Protein AF-A0AAW5EAL8-F1 (afdb_monomer)

Mean predicted aligned error: 4.99 Å

Sequence (112 aa):
MLTNDKNKEAALKYIHFVTGEANAYVPQYTGYMTSNLLANAKLKDFYNKNPNYTIAPSQIELMGNWPSFPGDNALKATNTLWNYAEKLLMGTSTNYEEIAKQAQEEINALLP

pLDDT: mean 93.59, std 4.84, range [61.31, 98.19]

Secondary structure (DSSP, 8-state):
---SHHHHHHHHHHHHHHHTGGGGHHHHHHSPPPS-HHHHHTTHHHHHH-GGGGHHHHTGGG--PPP---STTHHHHHHHHHHHHHHHHTTS---HHHHHHHHHHHHHTT--

Structure (mmCIF, N/CA/C/O backbone):
data_AF-A0AAW5EAL8-F1
#
_entry.id   AF-A0AAW5EAL8-F1
#
loop_
_atom_site.group_PDB
_atom_site.id
_atom_site.type_symbol
_atom_site.label_atom_id
_atom_site.label_alt_id
_atom_site.label_comp_id
_atom_site.label_asym_id
_atom_site.label_entity_id
_atom_site.label_seq_id
_atom_site.pdbx_PDB_ins_code
_atom_site.Cartn_x
_atom_site.Cartn_y
_atom_site.Cartn_z
_atom_site.occupancy
_atom_site.B_iso_or_equiv
_atom_site.auth_seq_id
_atom_site.auth_comp_id
_atom_site.auth_asym_id
_atom_site.auth_atom_id
_atom_site.pdbx_PDB_model_num
ATOM 1 N N . MET A 1 1 ? 20.956 8.504 -1.300 1.00 61.31 1 MET A N 1
ATOM 2 C CA . MET A 1 1 ? 20.554 8.052 -2.654 1.00 61.31 1 MET A CA 1
ATOM 3 C C . MET A 1 1 ? 20.094 9.190 -3.568 1.00 61.31 1 MET A C 1
ATOM 5 O O . MET A 1 1 ? 20.458 9.161 -4.731 1.00 61.31 1 MET A O 1
ATOM 9 N N . LEU A 1 2 ? 19.389 10.222 -3.081 1.00 84.00 2 LEU A N 1
ATOM 10 C CA . LEU A 1 2 ? 18.917 11.363 -3.897 1.00 84.00 2 LEU A CA 1
ATOM 11 C C . LEU A 1 2 ? 19.639 12.685 -3.562 1.00 84.00 2 LEU A C 1
ATOM 13 O O . LEU A 1 2 ? 19.026 13.738 -3.424 1.00 84.00 2 LEU A O 1
ATOM 17 N N . THR A 1 3 ? 20.954 12.616 -3.358 1.00 86.38 3 THR A N 1
ATOM 18 C CA . THR A 1 3 ? 21.751 13.680 -2.718 1.00 86.38 3 THR A CA 1
ATOM 19 C C . THR A 1 3 ? 22.145 14.842 -3.637 1.00 86.38 3 THR A C 1
ATOM 21 O O . THR A 1 3 ? 22.726 15.808 -3.157 1.00 86.38 3 THR A O 1
ATOM 24 N N . ASN A 1 4 ? 21.847 14.775 -4.938 1.00 93.56 4 ASN A N 1
ATOM 25 C CA . ASN A 1 4 ? 22.027 15.874 -5.893 1.00 93.56 4 ASN A CA 1
ATOM 26 C C . ASN A 1 4 ? 20.990 15.784 -7.027 1.00 93.56 4 ASN A C 1
ATOM 28 O O . ASN A 1 4 ? 20.319 14.759 -7.176 1.00 93.56 4 ASN A O 1
ATOM 32 N N . ASP A 1 5 ? 20.866 16.844 -7.826 1.00 96.31 5 ASP A N 1
ATOM 33 C CA . ASP A 1 5 ? 19.813 16.937 -8.845 1.00 96.31 5 ASP A CA 1
ATOM 34 C C . ASP A 1 5 ? 19.994 15.933 -9.984 1.00 96.31 5 ASP A C 1
ATOM 36 O O . ASP A 1 5 ? 19.028 15.290 -10.385 1.00 96.31 5 ASP A O 1
ATOM 40 N N . LYS A 1 6 ? 21.236 15.661 -10.400 1.00 95.94 6 LYS A N 1
ATOM 41 C CA . LYS A 1 6 ? 21.534 14.605 -11.380 1.00 95.94 6 LYS A CA 1
ATOM 42 C C . LYS A 1 6 ? 21.009 13.236 -10.924 1.00 95.94 6 LYS A C 1
ATOM 44 O O . LYS A 1 6 ? 20.435 12.493 -11.719 1.00 95.94 6 LYS A O 1
ATOM 49 N N . ASN A 1 7 ? 21.179 12.902 -9.646 1.00 95.88 7 ASN A N 1
ATOM 50 C CA . ASN A 1 7 ? 20.688 11.651 -9.073 1.00 95.88 7 ASN A CA 1
ATOM 51 C C . ASN A 1 7 ? 19.154 11.635 -8.990 1.00 95.88 7 ASN A C 1
ATOM 53 O O . ASN A 1 7 ? 18.551 10.598 -9.263 1.00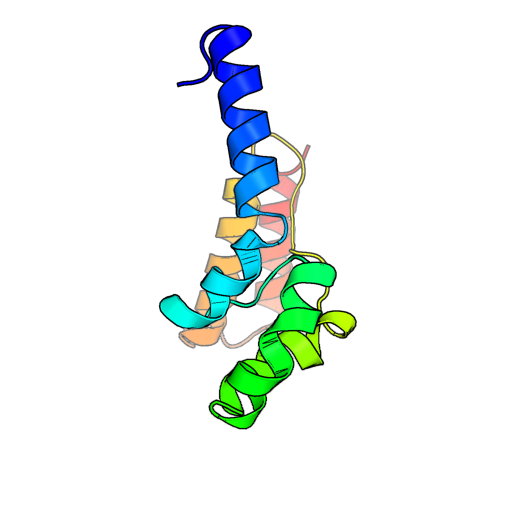 95.88 7 ASN A O 1
ATOM 57 N N . LYS A 1 8 ? 18.517 12.766 -8.655 1.00 95.75 8 LYS A N 1
ATOM 58 C CA . LYS A 1 8 ? 17.048 12.892 -8.649 1.00 95.75 8 LYS A CA 1
ATOM 59 C C . LYS A 1 8 ? 16.460 12.706 -10.047 1.00 95.75 8 LYS A C 1
ATOM 61 O O . LYS A 1 8 ? 15.513 11.943 -10.207 1.00 95.75 8 LYS A O 1
ATOM 66 N N . GLU A 1 9 ? 17.043 13.343 -11.059 1.00 96.50 9 GLU A N 1
ATOM 67 C CA . GLU A 1 9 ? 16.601 13.212 -12.451 1.00 96.50 9 GLU A CA 1
ATOM 68 C C . GLU A 1 9 ? 16.743 11.781 -12.968 1.00 96.50 9 GLU A C 1
ATOM 70 O O . GLU A 1 9 ? 15.831 11.255 -13.606 1.00 96.50 9 GLU A O 1
ATOM 75 N N . ALA A 1 10 ? 17.876 11.132 -12.685 1.00 96.44 10 ALA A N 1
ATOM 76 C CA . ALA A 1 10 ? 18.091 9.741 -13.066 1.00 96.44 10 ALA A CA 1
ATOM 77 C C . ALA A 1 10 ? 17.078 8.808 -12.384 1.00 96.44 10 ALA A C 1
ATOM 79 O O . ALA A 1 10 ? 16.490 7.953 -13.047 1.00 96.44 10 ALA A O 1
ATOM 80 N N . ALA A 1 11 ? 16.825 9.010 -11.087 1.00 96.75 11 ALA A N 1
ATOM 81 C CA . ALA A 1 11 ? 15.820 8.250 -10.354 1.00 96.75 11 ALA A CA 1
ATOM 82 C C . ALA A 1 11 ? 14.414 8.457 -10.937 1.00 96.75 11 ALA A C 1
ATOM 84 O O . ALA A 1 11 ? 13.698 7.482 -11.146 1.00 96.75 11 ALA A O 1
ATOM 85 N N . LEU A 1 12 ? 14.037 9.695 -11.270 1.00 95.50 12 LEU A N 1
ATOM 86 C CA . LEU A 1 12 ? 12.730 9.994 -11.854 1.00 95.50 12 LEU A CA 1
ATOM 87 C C . LEU A 1 12 ? 12.561 9.352 -13.239 1.00 95.50 12 LEU A C 1
ATOM 89 O O . LEU A 1 12 ? 11.530 8.736 -13.506 1.00 95.50 12 LEU A O 1
ATOM 93 N N . LYS A 1 13 ? 13.587 9.421 -14.097 1.00 96.44 13 LYS A N 1
ATOM 94 C CA . LYS A 1 13 ? 13.591 8.735 -15.403 1.00 96.44 13 LYS A CA 1
ATOM 95 C C . LYS A 1 13 ? 13.412 7.228 -15.245 1.00 96.44 13 LYS A C 1
ATOM 97 O O . LYS A 1 13 ? 12.624 6.628 -15.972 1.00 96.44 13 LYS A O 1
ATOM 102 N N . TYR A 1 14 ? 14.114 6.629 -14.286 1.00 95.81 14 TYR A N 1
ATOM 103 C CA . TYR A 1 14 ? 13.980 5.207 -14.002 1.00 95.81 14 TYR A CA 1
ATOM 104 C C . TYR A 1 14 ? 12.574 4.856 -13.505 1.00 95.81 14 TYR A C 1
ATOM 106 O O . TYR A 1 14 ? 11.972 3.924 -14.030 1.00 95.81 14 TYR A O 1
ATOM 114 N N . ILE A 1 15 ? 12.022 5.632 -12.563 1.00 95.75 15 ILE A N 1
ATOM 115 C CA . ILE A 1 15 ? 10.656 5.443 -12.059 1.00 95.75 15 ILE A CA 1
ATOM 116 C C . ILE A 1 15 ? 9.658 5.498 -13.217 1.00 95.75 15 ILE A C 1
ATOM 118 O O . ILE A 1 15 ? 8.902 4.548 -13.381 1.00 95.75 15 ILE A O 1
ATOM 122 N N . HIS A 1 16 ? 9.698 6.534 -14.062 1.00 94.44 16 HIS A N 1
ATOM 123 C CA . HIS A 1 16 ? 8.808 6.638 -15.225 1.00 94.44 16 HIS A CA 1
ATOM 124 C C . HIS A 1 16 ? 8.942 5.466 -16.193 1.00 94.44 16 HIS A C 1
ATOM 126 O O . HIS A 1 16 ? 7.947 5.024 -16.761 1.00 94.44 16 HIS A O 1
ATOM 132 N N . PHE A 1 17 ? 10.158 4.959 -16.392 1.00 94.44 17 PHE A N 1
ATOM 133 C CA . PHE A 1 17 ? 10.369 3.794 -17.235 1.00 94.44 17 PHE A CA 1
ATOM 134 C C . PHE A 1 17 ? 9.692 2.547 -16.645 1.00 94.44 17 PHE A C 1
ATOM 136 O O . PHE A 1 17 ? 8.892 1.909 -17.331 1.00 94.44 17 PHE A O 1
ATOM 143 N N . VAL A 1 18 ? 9.948 2.223 -15.370 1.00 94.75 18 VAL A N 1
ATOM 144 C CA . VAL A 1 18 ? 9.419 0.997 -14.736 1.00 94.75 18 VAL A CA 1
ATOM 145 C C . VAL A 1 18 ? 7.926 1.069 -14.396 1.00 94.75 18 VAL A C 1
ATOM 147 O O . VAL A 1 18 ? 7.270 0.029 -14.306 1.00 94.75 18 VAL A O 1
ATOM 150 N N . THR A 1 19 ? 7.367 2.271 -14.233 1.00 94.81 19 THR A N 1
ATOM 151 C CA . THR A 1 19 ? 5.918 2.496 -14.059 1.00 94.81 19 THR A CA 1
ATOM 152 C C . THR A 1 19 ? 5.192 2.800 -15.373 1.00 94.81 19 THR A C 1
ATOM 154 O O . THR A 1 19 ? 3.969 2.937 -15.385 1.00 94.81 19 THR A O 1
ATOM 157 N N . GLY A 1 20 ? 5.923 2.887 -16.488 1.00 94.19 20 GLY A N 1
ATOM 158 C CA . GLY A 1 20 ? 5.388 2.988 -17.842 1.00 94.19 20 GLY A CA 1
ATOM 159 C C . GLY A 1 20 ? 4.997 1.623 -18.408 1.00 94.19 20 GLY A C 1
ATOM 160 O O . GLY A 1 20 ? 4.474 0.756 -17.712 1.00 94.19 20 GLY A O 1
ATOM 161 N N . GLU A 1 21 ? 5.282 1.390 -19.687 1.00 90.69 21 GLU A N 1
ATOM 162 C CA . GLU A 1 21 ? 4.942 0.119 -20.341 1.00 90.69 21 GLU A CA 1
ATOM 163 C C . GLU A 1 21 ? 5.658 -1.097 -19.736 1.00 90.69 21 GLU A C 1
ATOM 165 O O . GLU A 1 21 ? 5.108 -2.199 -19.739 1.00 90.69 21 GLU A O 1
ATOM 170 N N . ALA A 1 22 ? 6.860 -0.901 -19.178 1.00 93.81 22 ALA A N 1
ATOM 171 C CA . ALA A 1 22 ? 7.609 -1.962 -18.507 1.00 93.81 22 ALA A CA 1
ATOM 172 C C . ALA A 1 22 ? 6.878 -2.502 -17.265 1.00 93.81 22 ALA A C 1
ATOM 174 O O . ALA A 1 22 ? 7.179 -3.603 -16.804 1.00 93.81 22 ALA A O 1
ATOM 175 N N . ASN A 1 23 ? 5.868 -1.787 -16.758 1.00 95.94 23 ASN A N 1
ATOM 176 C CA . ASN A 1 23 ? 5.061 -2.247 -15.636 1.00 95.94 23 ASN A CA 1
ATOM 177 C C . ASN A 1 23 ? 4.278 -3.537 -15.948 1.00 95.94 23 ASN A C 1
ATOM 179 O O . ASN A 1 23 ? 3.906 -4.257 -15.027 1.00 95.94 23 ASN A O 1
ATOM 183 N N . ALA A 1 24 ? 4.117 -3.905 -17.228 1.00 95.12 24 ALA A N 1
ATOM 184 C CA . ALA A 1 24 ? 3.506 -5.174 -17.632 1.00 95.12 24 ALA A CA 1
ATOM 185 C C . ALA A 1 24 ? 4.280 -6.399 -17.107 1.00 95.12 24 ALA A C 1
ATOM 187 O O . ALA A 1 24 ? 3.701 -7.472 -16.949 1.00 95.12 24 ALA A O 1
ATOM 188 N N . TYR A 1 25 ? 5.571 -6.262 -16.796 1.00 95.38 25 TYR A N 1
ATOM 189 C CA . TYR A 1 25 ? 6.341 -7.354 -16.203 1.00 95.38 25 TYR A CA 1
ATOM 190 C C . TYR A 1 25 ? 5.974 -7.622 -14.737 1.00 95.38 25 TYR A C 1
ATOM 192 O O . TYR A 1 25 ? 6.133 -8.748 -14.272 1.00 95.38 25 TYR A O 1
ATOM 200 N N . VAL A 1 26 ? 5.435 -6.639 -14.008 1.00 95.06 26 VAL A N 1
ATOM 201 C CA . VAL A 1 26 ? 5.091 -6.787 -12.583 1.00 95.06 26 VAL A CA 1
ATOM 202 C C . VAL A 1 26 ? 4.149 -7.976 -12.333 1.00 95.06 26 VAL A C 1
ATOM 204 O O . VAL A 1 26 ? 4.539 -8.876 -11.581 1.00 95.06 26 VAL A O 1
ATOM 207 N N . PRO A 1 27 ? 2.970 -8.070 -12.978 1.00 94.19 27 PRO A N 1
ATOM 208 C CA . PRO A 1 27 ? 2.083 -9.215 -12.777 1.00 94.19 27 PRO A CA 1
ATOM 209 C C . PRO A 1 27 ? 2.676 -10.537 -13.241 1.00 94.19 27 PRO A C 1
ATOM 211 O O . PRO A 1 27 ? 2.393 -11.566 -12.641 1.00 94.19 27 PRO A O 1
ATOM 214 N N . GLN A 1 28 ? 3.549 -10.528 -14.244 1.00 93.81 28 GLN A N 1
ATOM 215 C CA . GLN A 1 28 ? 4.131 -11.755 -14.786 1.00 93.81 28 GLN A CA 1
ATOM 216 C C . GLN A 1 28 ? 5.119 -12.428 -13.825 1.00 93.81 28 GLN A C 1
ATOM 218 O O . GLN A 1 28 ? 5.289 -13.643 -13.893 1.00 93.81 28 GLN A O 1
ATOM 223 N N . TYR A 1 29 ? 5.746 -11.662 -12.925 1.00 94.44 29 TYR A N 1
ATOM 224 C CA . TYR A 1 29 ? 6.812 -12.171 -12.054 1.00 94.44 29 TYR A CA 1
ATOM 225 C C . TYR A 1 29 ? 6.521 -12.099 -10.555 1.00 94.44 29 TYR A C 1
ATOM 227 O O . TYR A 1 29 ? 7.255 -12.709 -9.782 1.00 94.44 29 TYR A O 1
ATOM 235 N N . THR A 1 30 ? 5.499 -11.356 -10.118 1.00 92.31 30 THR A N 1
ATOM 236 C CA . THR A 1 30 ? 5.354 -11.036 -8.684 1.00 92.31 30 THR A CA 1
ATOM 237 C C . THR A 1 30 ? 4.008 -11.404 -8.066 1.00 92.31 30 THR A C 1
ATOM 239 O O . THR A 1 30 ? 3.916 -11.470 -6.846 1.00 92.31 30 THR A O 1
ATOM 242 N N . GLY A 1 31 ? 2.957 -11.616 -8.865 1.00 86.69 31 GLY A N 1
ATOM 243 C CA . GLY A 1 31 ? 1.591 -11.725 -8.333 1.00 86.69 31 GLY A CA 1
ATOM 244 C C . GLY A 1 31 ? 0.894 -10.380 -8.091 1.00 86.69 31 GLY A C 1
ATOM 245 O O . GLY A 1 31 ? -0.323 -10.366 -7.931 1.00 86.69 31 GLY A O 1
ATOM 246 N N . TYR A 1 32 ? 1.616 -9.252 -8.111 1.00 91.75 32 TYR A N 1
ATOM 247 C CA . TYR A 1 32 ? 1.009 -7.920 -8.015 1.00 91.75 32 TYR A CA 1
ATOM 248 C C . TYR A 1 32 ? 0.32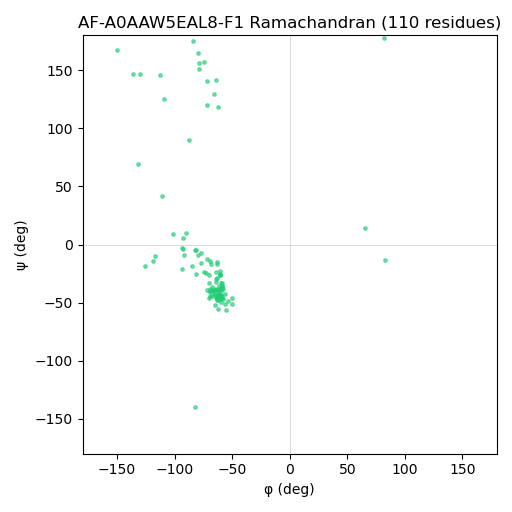4 -7.503 -9.319 1.00 91.75 32 TYR A C 1
ATOM 250 O O . TYR A 1 32 ? 0.672 -7.963 -10.400 1.00 91.75 32 TYR A O 1
ATOM 258 N N . MET A 1 33 ? -0.631 -6.578 -9.236 1.00 92.19 33 MET A N 1
ATOM 259 C CA . MET A 1 33 ? -1.231 -5.954 -10.417 1.00 92.19 33 MET A CA 1
ATOM 260 C C . MET A 1 33 ? -0.334 -4.857 -11.007 1.00 92.19 33 MET A C 1
ATOM 262 O O . MET A 1 33 ? 0.478 -4.249 -10.312 1.00 92.19 33 MET A O 1
ATOM 266 N N . THR A 1 34 ? -0.515 -4.581 -12.298 1.00 92.06 34 THR A N 1
ATOM 267 C CA . THR A 1 34 ? 0.039 -3.375 -12.930 1.00 92.06 34 THR A CA 1
ATOM 268 C C . THR A 1 34 ? -0.728 -2.143 -12.454 1.00 92.06 34 THR A C 1
ATOM 270 O O . THR A 1 34 ? -1.953 -2.178 -12.340 1.00 92.06 34 THR A O 1
ATOM 273 N N . SER A 1 35 ? -0.018 -1.043 -12.209 1.00 85.81 35 SER A N 1
ATOM 274 C CA . SER A 1 35 ? -0.617 0.264 -11.900 1.00 85.81 35 SER A CA 1
ATOM 275 C C . SER A 1 35 ? -0.810 1.138 -13.144 1.00 85.81 35 SER A C 1
ATOM 277 O O . SER A 1 35 ? -1.369 2.230 -13.058 1.00 85.81 35 SER A O 1
ATOM 279 N N 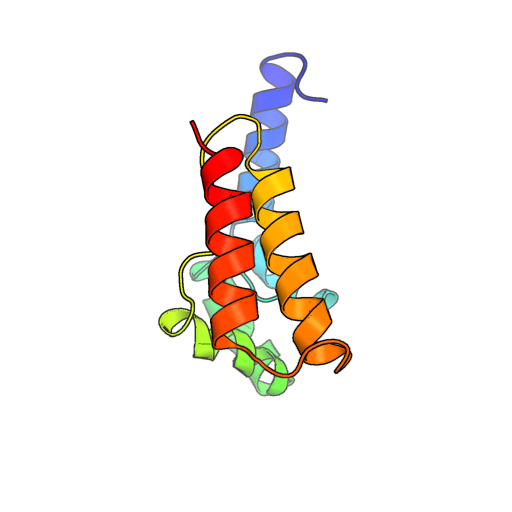. ASN A 1 36 ? -0.359 0.673 -14.313 1.00 92.25 36 ASN A N 1
ATOM 280 C CA . ASN A 1 36 ? -0.419 1.416 -15.567 1.00 92.25 36 ASN A CA 1
ATOM 281 C C . ASN A 1 36 ? -1.456 0.819 -16.535 1.00 92.25 36 ASN A C 1
ATOM 283 O O . ASN A 1 36 ? -1.372 -0.358 -16.897 1.00 92.25 36 ASN A O 1
ATOM 287 N N . LEU A 1 37 ? -2.401 1.648 -16.998 1.00 88.19 37 LEU A N 1
ATOM 288 C CA . LEU A 1 37 ? -3.466 1.250 -17.932 1.00 88.19 37 LEU A CA 1
ATOM 289 C C . LEU A 1 37 ? -2.931 0.766 -19.291 1.00 88.19 37 LEU A C 1
ATOM 291 O O . LEU A 1 37 ? -3.427 -0.224 -19.829 1.00 88.19 37 LEU A O 1
ATOM 295 N N . LEU A 1 38 ? -1.903 1.423 -19.839 1.00 91.19 38 LEU A N 1
ATOM 296 C CA . LEU A 1 38 ? -1.299 1.038 -21.122 1.00 91.19 38 LEU A CA 1
ATOM 297 C C . LEU A 1 38 ? -0.555 -0.293 -21.004 1.00 91.19 38 LEU A C 1
ATOM 299 O O . LEU A 1 38 ? -0.644 -1.137 -21.894 1.00 91.19 38 LEU A O 1
ATOM 303 N N . ALA A 1 39 ? 0.144 -0.505 -19.888 1.00 93.88 39 ALA A N 1
ATOM 304 C CA . ALA A 1 39 ? 0.781 -1.783 -19.601 1.00 93.88 39 ALA A CA 1
ATOM 305 C C . ALA A 1 39 ? -0.258 -2.903 -19.423 1.00 93.88 39 ALA A C 1
ATOM 307 O O . ALA A 1 39 ? -0.065 -4.002 -19.940 1.00 93.88 39 ALA A O 1
ATOM 308 N N . ASN A 1 40 ? -1.388 -2.609 -18.769 1.00 91.50 40 ASN A N 1
ATOM 309 C CA . ASN A 1 40 ? -2.481 -3.561 -18.577 1.00 91.50 40 ASN A CA 1
ATOM 310 C C . ASN A 1 40 ? -3.068 -4.064 -19.903 1.00 91.50 40 ASN A C 1
ATOM 312 O O . ASN A 1 40 ? -3.314 -5.258 -20.061 1.00 91.50 40 ASN A O 1
ATOM 316 N N . ALA A 1 41 ? -3.219 -3.180 -20.894 1.00 89.88 41 ALA A N 1
ATOM 317 C CA . ALA A 1 41 ? -3.718 -3.554 -22.218 1.00 89.88 41 ALA A CA 1
ATOM 318 C C . ALA A 1 41 ? -2.832 -4.600 -22.930 1.00 89.88 41 ALA A C 1
ATOM 320 O O . ALA A 1 41 ? -3.331 -5.384 -23.739 1.00 89.88 41 ALA A O 1
ATOM 321 N N . LYS A 1 42 ? -1.533 -4.665 -22.599 1.00 93.38 42 LYS A N 1
ATOM 322 C CA . LYS A 1 42 ? -0.582 -5.643 -23.161 1.00 93.38 42 LYS A CA 1
ATOM 323 C C . LYS A 1 42 ? -0.671 -7.028 -22.511 1.00 93.38 42 LYS A C 1
ATOM 325 O O . LYS A 1 42 ? -0.058 -7.969 -23.006 1.00 93.38 42 LYS A O 1
ATOM 330 N N . LEU A 1 43 ? -1.430 -7.177 -21.424 1.00 94.25 43 LEU A N 1
ATOM 331 C CA . LEU A 1 43 ? -1.490 -8.409 -20.630 1.00 94.25 43 LEU A CA 1
ATOM 332 C C . LEU A 1 43 ? -2.601 -9.374 -21.043 1.00 94.25 43 LEU A C 1
ATOM 334 O O . LEU A 1 43 ? -2.765 -10.408 -20.402 1.00 94.25 43 LEU A O 1
ATOM 338 N N . LYS A 1 44 ? -3.337 -9.093 -22.124 1.00 94.12 44 LYS A N 1
ATOM 339 C CA . LYS A 1 44 ? -4.462 -9.928 -22.575 1.00 94.12 44 LYS A CA 1
ATOM 340 C C . LYS A 1 44 ? -4.103 -11.417 -22.670 1.00 94.12 44 LYS A C 1
ATOM 342 O O . LYS A 1 44 ? -4.787 -12.252 -22.086 1.00 94.12 44 LYS A O 1
ATOM 347 N N . ASP A 1 45 ? -3.010 -11.752 -23.350 1.00 96.69 45 ASP A N 1
ATOM 348 C CA . ASP A 1 45 ? -2.599 -13.151 -23.520 1.00 96.69 45 ASP A CA 1
ATOM 349 C C . ASP A 1 45 ? -2.089 -13.777 -22.219 1.00 96.69 45 ASP A C 1
ATOM 351 O O . ASP A 1 45 ? -2.304 -14.966 -21.977 1.00 96.69 45 ASP A O 1
ATOM 355 N N . PHE A 1 46 ? -1.441 -12.979 -21.365 1.00 96.12 46 PHE A N 1
ATOM 356 C CA . PHE A 1 46 ? -1.016 -13.417 -20.039 1.00 96.12 46 PHE A CA 1
ATOM 357 C C . PHE A 1 46 ? -2.228 -13.772 -19.171 1.00 96.12 46 PHE A C 1
ATOM 359 O O . PHE A 1 46 ? -2.251 -14.845 -18.574 1.00 96.12 46 PHE A O 1
ATOM 366 N N . TYR A 1 47 ? -3.257 -12.930 -19.165 1.00 96.00 47 TYR A N 1
ATOM 367 C CA . TYR A 1 47 ? -4.491 -13.155 -18.419 1.00 96.00 47 TYR A CA 1
ATOM 368 C C . TYR A 1 47 ? -5.306 -14.332 -18.944 1.00 96.00 47 TYR A C 1
ATOM 370 O O . TYR A 1 47 ? -5.785 -15.132 -18.146 1.00 96.00 47 TYR A O 1
ATOM 378 N N . ASN A 1 48 ? -5.387 -14.513 -20.264 1.00 96.44 48 ASN A N 1
ATOM 379 C CA . ASN A 1 48 ? -6.050 -15.682 -20.850 1.00 96.44 48 ASN A CA 1
ATOM 380 C C . ASN A 1 48 ? -5.410 -17.002 -20.391 1.00 96.44 48 ASN A C 1
ATOM 382 O O . ASN A 1 48 ? -6.109 -17.993 -20.192 1.00 96.44 48 ASN A O 1
ATOM 386 N N . LYS A 1 49 ? -4.083 -17.020 -20.215 1.00 97.62 49 LYS A N 1
ATOM 387 C CA . LYS A 1 49 ? -3.343 -18.188 -19.708 1.00 97.62 49 LYS A CA 1
ATOM 388 C C . LYS A 1 49 ? -3.383 -18.305 -18.183 1.00 97.62 49 LYS A C 1
ATOM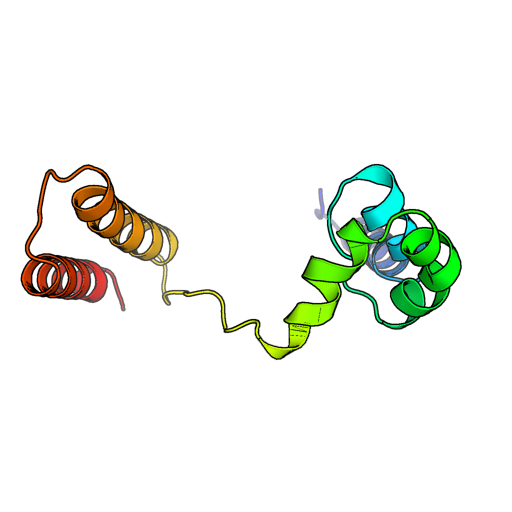 390 O O . LYS A 1 49 ? -3.233 -19.404 -17.663 1.00 97.62 49 LYS A O 1
ATOM 395 N N . ASN A 1 50 ? -3.569 -17.189 -17.478 1.00 96.25 50 ASN A N 1
ATOM 396 C CA . ASN A 1 50 ? -3.492 -17.095 -16.023 1.00 96.25 50 ASN A CA 1
ATOM 397 C C . ASN A 1 50 ? -4.709 -16.330 -15.466 1.00 96.25 50 ASN A C 1
ATOM 399 O O . ASN A 1 50 ? -4.557 -15.210 -14.969 1.00 96.25 50 ASN A O 1
ATOM 403 N N . PRO A 1 51 ? -5.922 -16.910 -15.523 1.00 95.00 51 PRO A N 1
ATOM 404 C CA . PRO A 1 51 ? -7.158 -16.192 -15.200 1.00 95.00 51 PRO A CA 1
ATOM 405 C C . PRO A 1 51 ? -7.206 -15.667 -13.757 1.00 95.00 51 PRO A C 1
ATOM 407 O O . PRO A 1 51 ? -7.810 -14.634 -13.504 1.00 95.00 51 PRO A O 1
ATOM 410 N N . ASN A 1 52 ? -6.500 -16.286 -12.806 1.00 94.56 52 ASN A N 1
ATOM 411 C CA . ASN A 1 52 ? -6.437 -15.780 -11.427 1.00 94.56 52 ASN A CA 1
ATOM 412 C C . ASN A 1 52 ? -5.833 -14.366 -11.329 1.00 94.56 52 ASN A C 1
ATOM 414 O O . ASN A 1 52 ? -6.160 -13.621 -10.407 1.00 94.56 52 ASN A O 1
ATOM 418 N N . TYR A 1 53 ? -4.999 -13.961 -12.291 1.00 94.44 53 TYR A N 1
ATOM 419 C CA . TYR A 1 53 ? -4.382 -12.634 -12.309 1.00 94.44 53 TYR A CA 1
ATOM 420 C C . TYR A 1 53 ? -5.339 -11.524 -12.765 1.00 94.44 53 TYR A C 1
ATOM 422 O O . TYR A 1 53 ? -4.978 -10.351 -12.676 1.00 94.44 53 TYR A O 1
ATOM 430 N N . THR A 1 54 ? -6.553 -11.851 -13.227 1.00 92.00 54 THR A N 1
ATOM 431 C CA . THR A 1 54 ? -7.563 -10.840 -13.581 1.00 92.00 54 THR A CA 1
ATOM 432 C C . THR A 1 54 ? -8.383 -10.378 -12.386 1.00 92.00 54 THR A C 1
ATOM 434 O O . THR A 1 54 ? -9.003 -9.320 -12.462 1.00 92.00 54 THR A O 1
ATOM 437 N N . ILE A 1 55 ? -8.394 -11.144 -11.289 1.00 91.81 55 ILE A N 1
ATOM 438 C CA . ILE A 1 55 ? -9.273 -10.884 -10.144 1.00 91.81 55 ILE A CA 1
ATOM 439 C C . ILE A 1 55 ? -8.954 -9.530 -9.508 1.00 91.81 55 ILE A C 1
ATOM 441 O O . ILE A 1 55 ? -9.827 -8.668 -9.474 1.00 91.81 55 ILE A O 1
ATOM 445 N N . ALA A 1 56 ? -7.705 -9.294 -9.099 1.00 89.56 56 ALA A N 1
ATOM 446 C CA . ALA A 1 56 ? -7.327 -8.024 -8.476 1.00 89.56 56 ALA A CA 1
ATOM 447 C C . ALA A 1 56 ? -7.564 -6.804 -9.399 1.00 89.56 56 ALA A C 1
ATOM 449 O O . ALA A 1 56 ? -8.260 -5.884 -8.971 1.00 89.56 56 ALA A O 1
ATOM 450 N N . PRO A 1 57 ? -7.116 -6.788 -10.677 1.00 88.12 57 PRO A N 1
ATOM 451 C CA . PRO A 1 57 ? -7.429 -5.686 -11.592 1.00 88.12 57 PRO A CA 1
ATOM 452 C C . PRO A 1 57 ? -8.930 -5.451 -11.814 1.00 88.12 57 PRO A C 1
ATOM 454 O O . PRO A 1 57 ? -9.343 -4.307 -11.983 1.00 88.12 57 PRO A O 1
ATOM 457 N N . SER A 1 58 ? -9.759 -6.503 -11.801 1.00 89.06 58 SER A N 1
ATOM 458 C CA . SER A 1 58 ? -11.212 -6.365 -11.996 1.00 89.06 58 SER A CA 1
ATOM 459 C C . SER A 1 58 ? -11.925 -5.647 -10.846 1.00 89.06 58 SER A C 1
ATOM 461 O O . SER A 1 58 ? -13.047 -5.179 -11.020 1.00 89.06 58 SER A O 1
ATOM 463 N N . GLN A 1 59 ? -11.277 -5.539 -9.683 1.00 91.00 59 GLN A N 1
ATOM 464 C CA . GLN A 1 59 ? -11.826 -4.905 -8.485 1.00 91.00 59 GLN A CA 1
ATOM 465 C C . GLN A 1 59 ? -11.298 -3.483 -8.261 1.00 91.00 59 GLN A C 1
ATOM 467 O O . GLN A 1 59 ? -11.562 -2.910 -7.208 1.00 91.00 59 GLN A O 1
ATOM 472 N N . ILE A 1 60 ? -10.573 -2.894 -9.220 1.00 86.38 60 ILE A N 1
ATOM 473 C CA . ILE A 1 60 ? -9.953 -1.572 -9.036 1.00 86.38 60 ILE A CA 1
ATOM 474 C C . ILE A 1 60 ? -10.984 -0.478 -8.708 1.00 86.38 60 ILE A C 1
ATOM 476 O O . ILE A 1 60 ? -10.732 0.359 -7.850 1.00 86.38 60 ILE A O 1
ATOM 480 N N . GLU A 1 61 ? -12.183 -0.556 -9.292 1.00 88.12 61 GLU A N 1
ATOM 481 C CA . GLU A 1 61 ? -13.301 0.369 -9.034 1.00 88.12 61 GLU A CA 1
ATOM 482 C C . GLU A 1 61 ? -13.953 0.174 -7.651 1.00 88.12 61 GLU A C 1
ATOM 484 O O . GLU A 1 61 ? -14.743 1.006 -7.211 1.00 88.12 61 GLU A O 1
ATOM 489 N N . LEU A 1 62 ? -13.646 -0.926 -6.954 1.00 92.12 62 LEU A N 1
ATOM 490 C CA . LEU A 1 62 ? -14.106 -1.187 -5.585 1.00 92.12 62 LEU A CA 1
ATOM 491 C C . LEU A 1 62 ? -13.106 -0.692 -4.533 1.00 92.12 62 LEU A C 1
ATOM 493 O O . LEU A 1 62 ? -13.403 -0.736 -3.338 1.00 92.12 62 LEU A O 1
ATOM 497 N N . MET A 1 63 ? -11.907 -0.268 -4.945 1.00 87.25 63 MET A N 1
ATOM 498 C CA . MET A 1 63 ? -10.867 0.152 -4.014 1.00 87.25 63 MET A CA 1
ATOM 499 C C . MET A 1 63 ? -11.228 1.497 -3.376 1.00 87.25 63 MET A C 1
ATOM 501 O O . MET A 1 63 ? -11.382 2.510 -4.052 1.00 87.25 63 MET A O 1
ATOM 505 N N . GLY A 1 64 ? -11.340 1.502 -2.048 1.00 88.44 64 GLY A N 1
ATOM 506 C CA . GLY A 1 64 ? -11.482 2.71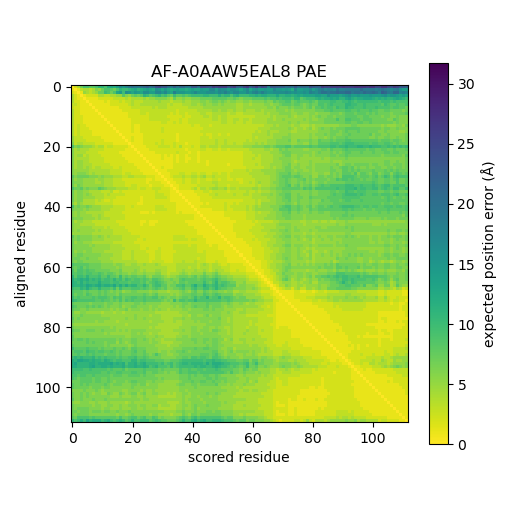9 -1.256 1.00 88.44 64 GLY A CA 1
ATOM 507 C C . GLY A 1 64 ? -10.139 3.383 -0.948 1.00 88.44 64 GLY A C 1
ATOM 508 O O . GLY A 1 64 ? -9.065 2.848 -1.230 1.00 88.44 64 GLY A O 1
ATOM 509 N N . ASN A 1 65 ? -10.203 4.551 -0.309 1.00 85.44 65 ASN A N 1
ATOM 510 C CA . ASN A 1 65 ? -9.009 5.227 0.186 1.00 85.44 65 ASN A CA 1
ATOM 511 C C . ASN A 1 65 ? -8.319 4.395 1.270 1.00 85.44 65 ASN A C 1
ATOM 513 O O . ASN A 1 65 ? -8.970 3.820 2.144 1.00 85.44 65 ASN A O 1
ATOM 517 N N . TRP A 1 66 ? -6.987 4.399 1.247 1.00 81.75 66 TRP A N 1
ATOM 518 C CA . TRP A 1 66 ? -6.209 3.861 2.352 1.00 81.75 66 TRP A CA 1
ATOM 519 C C . TRP A 1 66 ? -6.429 4.729 3.600 1.00 81.75 66 TRP A C 1
ATOM 521 O O . TRP A 1 66 ? -6.276 5.951 3.501 1.00 81.75 66 TRP A O 1
ATOM 531 N N . PRO A 1 67 ? -6.770 4.149 4.765 1.00 76.19 67 PRO A N 1
ATOM 532 C CA . PRO A 1 67 ? -6.940 4.924 5.986 1.00 76.19 67 PRO A CA 1
ATOM 533 C C . PRO A 1 67 ? -5.609 5.581 6.363 1.00 76.19 67 PRO A C 1
ATOM 535 O O . PRO A 1 67 ? -4.603 4.905 6.591 1.00 76.19 67 PRO A O 1
ATOM 538 N N . SER A 1 68 ? -5.597 6.911 6.394 1.00 88.62 68 SER A N 1
ATOM 539 C CA . SER A 1 68 ? -4.441 7.715 6.773 1.00 88.62 68 SER A CA 1
ATOM 540 C C . SER A 1 68 ? -4.837 8.748 7.821 1.00 88.62 68 SER A C 1
ATOM 542 O O . SER A 1 68 ? -5.957 9.257 7.831 1.00 88.62 68 SER A O 1
ATOM 544 N N . PHE A 1 69 ? -3.899 9.041 8.718 1.00 94.00 69 PHE A N 1
ATOM 545 C CA . PHE A 1 69 ? -4.050 10.044 9.764 1.00 94.00 69 PHE A CA 1
ATOM 546 C C . PHE A 1 69 ? -3.090 11.212 9.503 1.00 94.00 69 PHE A C 1
ATOM 548 O O . PHE A 1 69 ? -2.003 10.986 8.965 1.00 94.00 69 PHE A O 1
ATOM 555 N N . PRO A 1 70 ? -3.465 12.457 9.838 1.00 94.19 70 PRO A N 1
ATOM 556 C CA . PRO A 1 70 ? -2.590 13.613 9.683 1.00 94.19 70 PRO A CA 1
ATOM 557 C C . PRO A 1 70 ? -1.561 13.728 10.819 1.00 94.19 70 PRO A C 1
ATOM 559 O O . PRO A 1 70 ? -1.722 13.159 11.898 1.00 94.19 70 PRO A O 1
ATOM 562 N N . GLY A 1 71 ? -0.536 14.550 10.586 1.00 95.19 71 GLY A N 1
ATOM 563 C CA . GLY A 1 71 ? 0.424 14.976 11.604 1.00 95.19 71 GLY A CA 1
ATOM 564 C C . GLY A 1 71 ? 1.545 13.979 11.899 1.00 95.19 71 GLY A C 1
ATOM 565 O O . GLY A 1 71 ? 1.611 12.879 11.350 1.00 95.19 71 GLY A O 1
ATOM 566 N N . ASP A 1 72 ? 2.444 14.381 12.796 1.00 96.31 72 ASP A N 1
ATOM 567 C CA . ASP A 1 72 ? 3.678 13.642 13.099 1.00 96.31 72 ASP A CA 1
ATOM 568 C C . ASP A 1 72 ? 3.415 12.259 13.718 1.00 96.31 72 ASP A C 1
ATOM 570 O O . ASP A 1 72 ? 4.223 11.339 13.586 1.00 96.31 72 ASP A O 1
ATOM 574 N N . ASN A 1 73 ? 2.251 12.078 14.349 1.00 96.75 73 ASN A N 1
ATOM 575 C CA . ASN A 1 73 ? 1.839 10.814 14.953 1.00 96.75 73 ASN A CA 1
ATOM 576 C C . ASN A 1 73 ? 1.060 9.889 14.00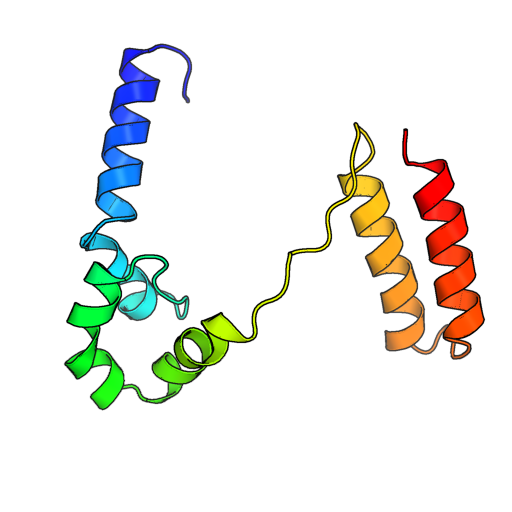0 1.00 96.75 73 ASN A C 1
ATOM 578 O O . ASN A 1 73 ? 0.544 8.867 14.458 1.00 96.75 73 ASN A O 1
ATOM 582 N N . ALA A 1 74 ? 0.983 10.187 12.697 1.00 95.00 74 ALA A N 1
ATOM 583 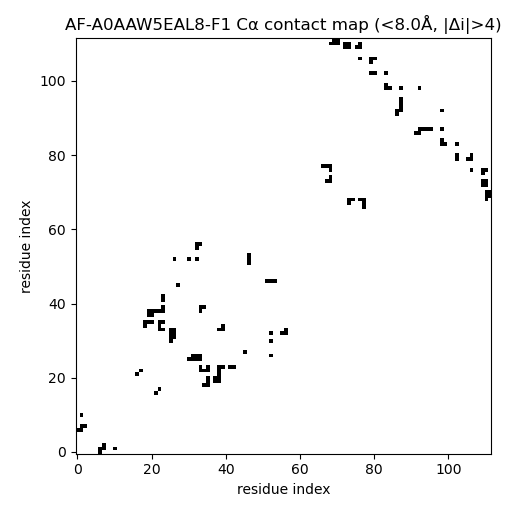C CA . ALA A 1 74 ? 0.196 9.418 11.727 1.00 95.00 74 ALA A CA 1
ATOM 584 C C . ALA A 1 74 ? 0.449 7.899 11.781 1.00 95.00 74 ALA A C 1
ATOM 586 O O . ALA A 1 74 ? -0.490 7.104 11.829 1.00 95.00 74 ALA A O 1
ATOM 587 N N . LEU A 1 75 ? 1.719 7.478 11.829 1.00 94.81 75 LEU A N 1
ATOM 588 C CA . LEU A 1 75 ? 2.081 6.056 11.913 1.00 94.81 75 LEU A CA 1
ATOM 589 C C . LEU A 1 75 ? 1.626 5.417 13.228 1.00 94.81 75 LEU A C 1
ATOM 591 O O . LEU A 1 75 ? 1.174 4.273 13.236 1.00 94.81 75 LEU A O 1
ATOM 595 N N . LYS A 1 76 ? 1.723 6.155 14.340 1.00 96.88 76 LYS A N 1
ATOM 596 C CA . LYS A 1 76 ? 1.275 5.673 15.647 1.00 96.88 76 LYS A CA 1
ATOM 597 C C . LYS A 1 76 ? -0.244 5.515 15.671 1.00 96.88 76 LYS A C 1
ATOM 599 O O . LYS A 1 76 ? -0.711 4.472 16.107 1.00 96.88 76 LYS A O 1
ATOM 604 N N . ALA A 1 77 ? -0.989 6.482 15.136 1.00 96.69 77 ALA A N 1
ATOM 605 C CA . ALA A 1 77 ? -2.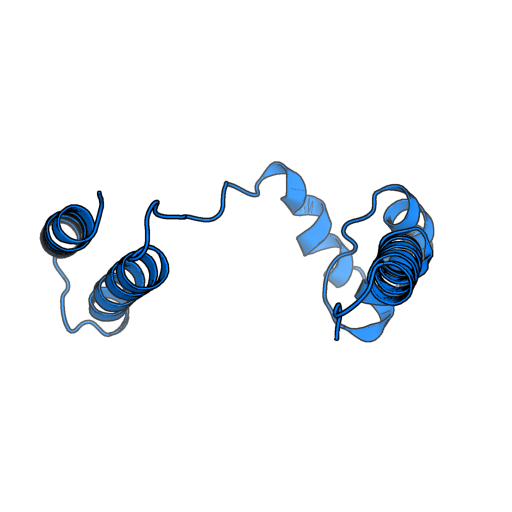444 6.408 15.017 1.00 96.69 77 ALA A CA 1
ATOM 606 C C . ALA A 1 77 ? -2.898 5.200 14.174 1.00 96.69 77 ALA A C 1
ATOM 608 O O . ALA A 1 77 ? -3.781 4.451 14.595 1.00 96.69 77 ALA A O 1
ATOM 609 N N . THR A 1 78 ? -2.236 4.940 13.039 1.00 95.19 78 THR A N 1
ATOM 610 C CA . THR A 1 78 ? -2.492 3.741 12.221 1.00 95.19 78 THR A CA 1
ATOM 611 C C . THR A 1 78 ? -2.229 2.453 12.997 1.00 95.19 78 THR A C 1
ATOM 613 O O . THR A 1 78 ? -3.052 1.541 12.967 1.00 95.19 78 THR A O 1
ATOM 616 N N . ASN A 1 79 ? -1.115 2.367 13.726 1.00 96.12 79 ASN A N 1
ATOM 617 C CA . ASN A 1 79 ? -0.818 1.189 14.543 1.00 96.12 79 ASN A CA 1
ATOM 618 C C . ASN A 1 79 ? -1.831 1.008 15.680 1.00 96.12 79 ASN A C 1
ATOM 620 O O . ASN A 1 79 ? -2.246 -0.117 15.944 1.00 96.12 79 ASN A O 1
ATOM 624 N N . THR A 1 80 ? -2.272 2.094 16.321 1.00 96.88 80 THR A N 1
ATOM 625 C CA . THR A 1 80 ? -3.323 2.046 17.344 1.00 96.88 80 THR A CA 1
ATOM 626 C C . THR A 1 80 ? -4.610 1.448 16.772 1.00 96.88 80 THR A C 1
ATOM 628 O O . THR A 1 80 ? -5.147 0.518 17.372 1.00 96.88 80 THR A O 1
ATOM 631 N N . LEU A 1 81 ? -5.060 1.883 15.587 1.00 95.50 81 LEU A N 1
ATOM 632 C CA . LEU A 1 81 ? -6.228 1.295 14.916 1.00 95.50 81 LEU A CA 1
ATOM 633 C C . LEU A 1 81 ? -6.092 -0.230 14.755 1.00 95.50 81 LEU A C 1
ATOM 635 O O . LEU A 1 81 ? -7.006 -0.973 15.120 1.00 95.50 81 LEU A O 1
ATOM 639 N N . TRP A 1 82 ? -4.946 -0.702 14.253 1.00 95.38 82 TRP A N 1
ATOM 640 C CA . TRP A 1 82 ? -4.708 -2.133 14.047 1.00 95.38 82 TRP A CA 1
ATOM 641 C C . TRP A 1 82 ? -4.632 -2.924 15.352 1.00 95.38 82 TRP A C 1
ATOM 643 O O . TRP A 1 82 ? -5.220 -3.998 15.427 1.00 95.38 82 TRP A O 1
ATOM 653 N N . ASN A 1 83 ? -4.010 -2.378 16.399 1.00 96.62 83 ASN A N 1
ATOM 654 C CA . ASN A 1 83 ? -3.943 -3.028 17.711 1.00 96.62 83 ASN A CA 1
ATOM 655 C C . ASN A 1 83 ? -5.341 -3.253 18.312 1.00 96.62 83 ASN A C 1
ATOM 657 O O . ASN A 1 83 ? -5.599 -4.282 18.934 1.00 96.62 83 ASN A O 1
ATOM 661 N N . TYR A 1 84 ? -6.264 -2.301 18.141 1.00 96.88 84 TYR A N 1
ATOM 662 C CA . TYR A 1 84 ? -7.646 -2.475 18.597 1.00 96.88 84 TYR A CA 1
ATOM 663 C C . TYR A 1 84 ? -8.422 -3.474 17.731 1.00 96.88 84 TYR A C 1
ATOM 665 O O . TYR A 1 84 ? -9.154 -4.298 18.280 1.00 96.88 84 TYR A O 1
ATOM 673 N N . ALA A 1 85 ? -8.225 -3.465 16.408 1.00 95.44 85 ALA A N 1
ATOM 674 C CA . ALA A 1 85 ? -8.803 -4.479 15.523 1.00 95.44 85 ALA A CA 1
ATOM 675 C C . ALA A 1 85 ? -8.300 -5.895 15.868 1.00 95.44 85 ALA A C 1
ATOM 677 O O . ALA A 1 85 ? -9.082 -6.847 15.889 1.00 95.44 85 ALA A O 1
ATOM 678 N N . GLU A 1 86 ? -7.021 -6.033 16.220 1.00 96.88 86 GLU A N 1
ATOM 679 C CA . GLU A 1 86 ? -6.418 -7.300 16.637 1.00 96.88 86 GLU A CA 1
ATOM 680 C C . GLU A 1 86 ? -7.073 -7.866 17.903 1.00 96.88 86 GLU A C 1
ATOM 682 O O . GLU A 1 86 ? -7.287 -9.073 17.983 1.00 96.88 86 GLU A O 1
ATOM 687 N N . LYS A 1 87 ? -7.488 -7.024 18.861 1.00 96.75 87 LYS A N 1
ATOM 688 C CA . LYS A 1 87 ? -8.216 -7.492 20.057 1.00 96.75 87 LYS A CA 1
ATOM 689 C C . LYS A 1 87 ? -9.511 -8.231 19.705 1.00 96.75 87 LYS A C 1
ATOM 691 O O . LYS A 1 87 ? -9.830 -9.233 20.345 1.00 96.75 87 LYS A O 1
ATOM 696 N N . LEU A 1 88 ? -10.234 -7.759 18.683 1.00 95.56 88 LEU A N 1
ATOM 697 C CA . LEU A 1 88 ? -11.439 -8.428 18.179 1.00 95.56 88 LEU A CA 1
ATOM 698 C C . LEU A 1 88 ? -11.089 -9.739 17.473 1.00 95.56 88 LEU A C 1
ATOM 700 O O . LEU A 1 88 ? -11.710 -10.764 17.739 1.00 95.56 88 LEU A O 1
ATOM 704 N N . LEU A 1 89 ? -10.069 -9.721 16.611 1.00 95.81 89 LEU A N 1
ATOM 705 C CA . LEU A 1 89 ? -9.623 -10.908 15.871 1.00 95.81 89 LEU A CA 1
ATOM 706 C C . LEU A 1 89 ? -9.126 -12.024 16.798 1.00 95.81 89 LEU A C 1
ATOM 708 O O . LEU A 1 89 ? -9.395 -13.198 16.554 1.00 95.81 89 LEU A O 1
ATOM 712 N N . MET A 1 90 ? -8.433 -11.654 17.873 1.00 96.88 90 MET A N 1
ATOM 713 C CA . MET A 1 90 ? -7.897 -12.581 18.870 1.00 96.88 90 MET A CA 1
ATOM 714 C C . MET A 1 90 ? -8.935 -13.005 19.918 1.00 96.88 90 MET A C 1
ATOM 716 O O . MET A 1 90 ? -8.628 -13.826 20.780 1.00 96.88 90 MET A O 1
ATOM 720 N N . GLY A 1 91 ? -10.147 -12.439 19.886 1.00 95.44 91 GLY A N 1
ATOM 721 C CA . GLY A 1 91 ? -11.204 -12.724 20.859 1.00 95.44 91 GLY A CA 1
ATOM 722 C C . GLY A 1 91 ? -10.886 -12.265 22.286 1.00 95.44 91 GLY A C 1
ATOM 723 O O . GLY A 1 91 ? -11.567 -12.675 23.224 1.00 95.44 91 GLY A O 1
ATOM 724 N N . THR A 1 92 ? -9.868 -11.419 22.473 1.00 95.94 92 THR A N 1
ATOM 725 C CA . THR A 1 92 ? -9.545 -10.819 23.780 1.00 95.94 92 THR A CA 1
ATOM 726 C C . THR A 1 92 ? -10.504 -9.683 24.133 1.00 95.94 92 THR A C 1
ATOM 728 O O . THR A 1 92 ? -10.615 -9.305 25.298 1.00 95.94 92 THR A O 1
ATOM 731 N N . SER A 1 93 ? -11.242 -9.185 23.139 1.00 92.69 93 SER A N 1
ATOM 732 C CA . SER A 1 93 ? -12.485 -8.444 23.310 1.00 92.69 93 SER A CA 1
ATOM 733 C C . SER A 1 93 ? -13.519 -8.923 22.293 1.00 92.69 93 SER A C 1
ATOM 735 O O . SER A 1 93 ? -13.174 -9.276 21.168 1.00 92.69 93 SER A O 1
ATOM 737 N N . THR A 1 94 ? -14.793 -8.915 22.676 1.00 94.50 94 THR A N 1
ATOM 738 C CA . THR A 1 94 ? -15.930 -9.227 21.791 1.00 94.50 94 THR A CA 1
ATOM 739 C C . THR A 1 94 ? -16.880 -8.042 21.615 1.00 94.50 94 THR A C 1
ATOM 741 O O . THR A 1 94 ? -17.756 -8.076 20.751 1.00 94.50 94 THR A O 1
ATOM 744 N N . ASN A 1 95 ? -16.701 -6.973 22.399 1.00 96.31 95 ASN A N 1
ATOM 745 C CA . ASN A 1 95 ? -17.519 -5.768 22.330 1.00 96.31 95 ASN A CA 1
ATOM 746 C C . ASN A 1 95 ? -16.938 -4.793 21.295 1.00 96.31 95 ASN A C 1
ATOM 748 O O . ASN A 1 95 ? -16.087 -3.958 21.611 1.00 96.31 95 ASN A O 1
ATOM 752 N N . TYR A 1 96 ? -17.378 -4.919 20.042 1.00 95.31 96 TYR A N 1
ATOM 753 C CA . TYR A 1 96 ? -16.860 -4.113 18.933 1.00 95.31 96 TYR A CA 1
ATOM 754 C C . TYR A 1 96 ? -17.151 -2.613 19.090 1.00 95.31 96 TYR A C 1
ATOM 756 O O . TYR A 1 96 ? -16.324 -1.801 18.681 1.00 95.31 96 TYR A O 1
ATOM 764 N N . GLU A 1 97 ? -18.271 -2.231 19.710 1.00 96.56 97 GLU A N 1
ATOM 765 C CA . GLU A 1 97 ? -18.635 -0.820 19.910 1.00 96.56 97 GLU A CA 1
ATOM 766 C C . GLU A 1 97 ? -17.699 -0.146 20.912 1.00 96.56 97 GLU A C 1
ATOM 768 O O . GLU A 1 97 ? -17.198 0.954 20.673 1.00 96.56 97 GLU A O 1
ATOM 773 N N . GLU A 1 98 ? -17.405 -0.835 22.013 1.00 96.31 98 GLU A N 1
ATOM 774 C CA . GLU A 1 98 ? -16.464 -0.351 23.020 1.00 96.31 98 GLU A CA 1
ATOM 775 C C . GLU A 1 98 ? -15.038 -0.271 22.468 1.00 96.31 98 GLU A C 1
ATOM 777 O O . GLU A 1 98 ? -14.362 0.737 22.667 1.00 96.31 98 GLU A O 1
ATOM 782 N N . ILE A 1 99 ? -14.602 -1.286 21.715 1.00 96.94 99 ILE A N 1
ATOM 783 C CA . ILE A 1 99 ? -13.289 -1.289 21.059 1.00 96.94 99 ILE A CA 1
ATOM 784 C C . ILE A 1 99 ? -13.159 -0.132 20.067 1.00 96.94 99 ILE A C 1
ATOM 786 O O . ILE A 1 99 ? -12.139 0.558 20.071 1.00 96.94 99 ILE A O 1
ATOM 790 N N . ALA A 1 100 ? -14.186 0.111 19.250 1.00 96.25 100 ALA A N 1
ATOM 791 C CA . ALA A 1 100 ? -14.187 1.223 18.306 1.00 96.25 100 ALA A CA 1
ATOM 792 C C . ALA A 1 100 ? -14.116 2.576 19.030 1.00 96.25 100 ALA A C 1
ATOM 794 O O . ALA A 1 100 ? -13.342 3.447 18.630 1.00 96.25 100 ALA A O 1
ATOM 795 N N . LYS A 1 101 ? -14.865 2.737 20.129 1.00 97.69 101 LYS A N 1
ATOM 796 C CA . LYS A 1 101 ? -14.842 3.956 20.945 1.00 97.69 101 LYS A CA 1
ATOM 797 C C . LYS A 1 101 ? -13.465 4.205 21.568 1.00 97.69 101 LYS A C 1
ATOM 799 O O . LYS A 1 101 ? -12.941 5.309 21.443 1.00 97.69 101 LYS A O 1
ATO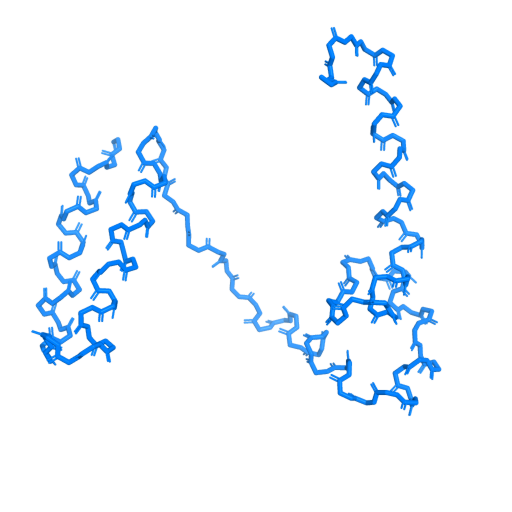M 804 N N . GLN A 1 102 ? -12.862 3.188 22.183 1.00 97.38 102 GLN A N 1
ATOM 805 C CA . GLN A 1 102 ? -11.525 3.290 22.784 1.00 97.38 102 GLN A CA 1
ATOM 806 C C . GLN A 1 102 ? -10.456 3.616 21.733 1.00 97.38 102 GLN A C 1
ATOM 808 O O . GLN A 1 102 ? -9.624 4.498 21.948 1.00 97.38 102 GLN A O 1
ATOM 813 N N . ALA A 1 103 ? -10.515 2.955 20.571 1.00 97.19 103 ALA A N 1
ATOM 814 C CA . ALA A 1 103 ? -9.621 3.245 19.456 1.00 97.19 103 ALA A CA 1
ATOM 815 C C . ALA A 1 103 ? -9.751 4.704 19.001 1.00 97.19 103 ALA A C 1
ATOM 817 O O . ALA A 1 103 ? -8.742 5.382 18.828 1.00 97.19 103 ALA A O 1
ATOM 818 N N . GLN A 1 104 ? -10.981 5.203 18.848 1.00 97.31 104 GLN A N 1
ATOM 819 C CA . GLN A 1 104 ? -11.239 6.584 18.446 1.00 97.31 104 GLN A CA 1
ATOM 820 C C . GLN A 1 104 ? -10.700 7.594 19.468 1.00 97.31 104 GLN A C 1
ATOM 822 O O . GLN A 1 104 ? -10.067 8.571 19.073 1.00 97.31 104 GLN A O 1
ATOM 827 N N . GLU A 1 105 ? -10.940 7.379 20.763 1.00 98.19 105 GLU A N 1
ATOM 828 C CA . GLU A 1 105 ? -10.453 8.264 21.830 1.00 98.19 105 GLU A CA 1
ATOM 829 C C . GLU A 1 105 ? -8.920 8.346 21.839 1.00 98.19 105 GLU A C 1
ATOM 831 O O . GLU A 1 105 ? -8.359 9.445 21.860 1.00 98.19 105 GLU A O 1
ATOM 836 N N . GLU A 1 106 ? -8.240 7.201 21.754 1.00 98.06 106 GLU A N 1
ATOM 837 C CA . GLU A 1 106 ? -6.777 7.147 21.758 1.00 98.06 106 GLU A CA 1
ATOM 838 C C . GLU A 1 106 ? -6.172 7.730 20.475 1.00 98.06 106 GLU A C 1
ATOM 840 O O . GLU A 1 106 ? -5.194 8.473 20.541 1.00 98.06 106 GLU A O 1
ATOM 845 N N . ILE A 1 107 ? -6.769 7.449 19.313 1.00 97.50 107 ILE A N 1
ATOM 846 C CA . ILE A 1 107 ? -6.335 8.026 18.037 1.00 97.50 107 ILE A CA 1
ATOM 847 C C . ILE A 1 107 ? -6.498 9.544 18.060 1.00 97.50 107 ILE A C 1
ATOM 849 O O . ILE A 1 107 ? -5.546 10.243 17.731 1.00 97.50 107 ILE A O 1
ATOM 853 N N . ASN A 1 108 ? -7.648 10.069 18.492 1.00 97.25 108 ASN A N 1
ATOM 854 C CA . ASN A 1 108 ? -7.892 11.514 18.536 1.00 97.25 108 ASN A CA 1
ATOM 855 C C . ASN A 1 108 ? -6.893 12.252 19.435 1.00 97.25 108 ASN A C 1
ATOM 857 O O . ASN A 1 108 ? -6.508 13.370 19.114 1.00 97.25 108 ASN A O 1
ATOM 861 N N . ALA A 1 109 ? -6.422 11.623 20.515 1.00 97.88 109 ALA A N 1
ATOM 862 C CA . ALA A 1 109 ? -5.381 12.188 21.374 1.00 97.88 109 ALA A CA 1
ATOM 863 C C . ALA A 1 109 ? -3.990 12.257 20.706 1.00 97.88 109 ALA A C 1
ATOM 865 O O . ALA A 1 109 ? -3.091 12.922 21.223 1.00 97.88 109 ALA A O 1
ATOM 866 N N . LEU A 1 110 ? -3.788 11.556 19.585 1.00 96.88 110 LEU A N 1
ATOM 867 C CA . LEU A 1 110 ? -2.556 11.584 18.794 1.00 96.88 110 LEU A CA 1
ATOM 868 C C . LEU A 1 110 ? -2.604 12.599 17.648 1.00 96.88 110 LEU A C 1
ATOM 870 O O . LEU A 1 110 ? -1.542 12.961 17.135 1.00 96.88 110 LEU A O 1
ATOM 874 N N . LEU A 1 111 ? -3.801 13.005 17.224 1.00 95.44 111 LEU A N 1
ATOM 875 C CA . LEU A 1 111 ? -3.990 13.905 16.090 1.00 95.44 111 LEU A CA 1
ATOM 876 C C . LEU A 1 111 ? -3.719 15.371 16.485 1.00 95.44 111 LEU A C 1
ATOM 878 O O . LEU A 1 111 ? -3.882 15.721 17.655 1.00 95.44 111 LEU A O 1
ATOM 882 N N . PRO A 1 112 ? -3.268 16.209 15.531 1.00 93.56 112 PRO A N 1
ATOM 883 C CA . PRO A 1 112 ? -3.068 17.643 15.742 1.00 93.56 112 PRO A CA 1
ATOM 884 C C . PRO A 1 112 ? -4.377 18.431 15.893 1.00 93.56 112 PRO A C 1
ATOM 886 O O . PRO A 1 112 ? -5.412 17.990 15.340 1.00 93.56 112 PRO A O 1
#

Radius of gyration: 20.54 Å; Cα contacts (8 Å, |Δi|>4): 83; chains: 1; bounding box: 41×36×47 Å

Foldseek 3Di:
DCPDPVSVVVVVVVVCVCLPLVLLVCCVPPVDDRPDPNNVVVCVVVCVVVVVSVVVVVCPVVDDDDDFADDPCGVVLVVLVVVLVVCCVVVVDVPVVVSVVVSVVVSVVSHD

Solvent-accessible surface area (backbone atoms only — not comparable to full-atom values): 6577 Å² total; per-residue (Å²): 129,69,87,46,68,72,44,41,53,52,50,49,53,50,49,53,48,52,57,30,64,58,22,45,53,43,41,78,75,68,78,46,73,54,93,27,71,74,15,50,68,72,38,57,70,58,34,72,77,37,60,78,71,44,55,68,65,74,43,56,91,72,63,72,82,79,92,79,58,63,64,96,39,18,69,58,38,54,50,46,49,49,57,45,52,45,32,49,76,70,62,80,38,84,57,62,70,60,43,51,49,53,38,48,57,57,34,58,75,50,45,125

Organism: Campylobacter jejuni (NCBI:txid197)